Protein AF-A0A162BSU1-F1 (afdb_monomer_lite)

InterPro domains:
  IPR001678 SAM-dependent methyltransferase RsmB-F/NOP2-type domain [PS51686] (1-52)
  IPR029063 S-adenosyl-L-methionine-dependent methyltransferase superfamily [G3DSA:3.40.50.150] (1-52)
  IPR029063 S-adenosyl-L-methionine-dependent methyltransferase superfamily [SSF53335] (2-52)
  IPR049560 SAM-dependent methyltransferase RsmB-F/NOP2-type, catalytic core [PF01189] (2-52)

Foldseek 3Di:
DAEAEDQDPVVLVVVVVVCVVVVPDPYDYYHDDPVCVCVVDVPDPDDDDPDD

Structure (mmCIF, N/CA/C/O backbone):
data_AF-A0A162BSU1-F1
#
_entry.id   AF-A0A162BSU1-F1
#
loop_
_atom_site.group_PDB
_atom_site.id
_atom_site.type_symbol
_atom_site.label_atom_id
_atom_site.label_alt_id
_atom_site.label_comp_id
_atom_site.label_asym_id
_atom_site.label_entity_id
_atom_site.label_seq_id
_atom_site.pdbx_PDB_ins_code
_atom_site.Cartn_x
_atom_site.Cartn_y
_atom_site.Cartn_z
_atom_site.occupancy
_atom_site.B_iso_or_equiv
_atom_site.auth_seq_id
_atom_site.auth_comp_id
_atom_site.auth_asym_id
_atom_site.auth_atom_id
_atom_site.pdbx_PDB_model_num
ATOM 1 N N . MET A 1 1 ? -3.639 -9.073 9.788 1.00 87.56 1 MET A N 1
ATOM 2 C CA . MET A 1 1 ? -2.804 -7.931 9.365 1.00 87.56 1 MET A CA 1
ATOM 3 C C . MET A 1 1 ? -2.493 -8.118 7.892 1.00 87.56 1 MET A C 1
ATOM 5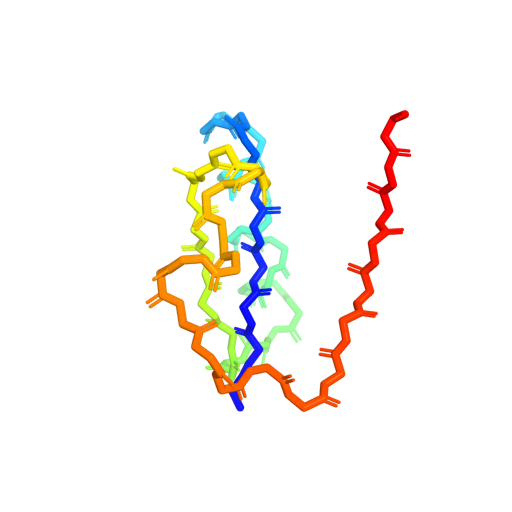 O O . MET A 1 1 ? -2.078 -9.212 7.526 1.00 87.56 1 MET A O 1
ATOM 9 N N . LEU A 1 2 ? -2.798 -7.129 7.057 1.00 93.00 2 LEU A N 1
ATOM 10 C CA . LEU A 1 2 ? -2.605 -7.178 5.608 1.00 93.00 2 LEU A CA 1
ATOM 11 C C . LEU A 1 2 ? -1.235 -6.597 5.250 1.00 93.00 2 LEU A C 1
ATOM 13 O O . LEU A 1 2 ? -0.856 -5.561 5.783 1.00 93.00 2 LEU A O 1
ATOM 17 N N . PHE A 1 3 ? -0.516 -7.236 4.334 1.00 93.94 3 PHE A N 1
ATOM 18 C CA . PHE A 1 3 ? 0.729 -6.707 3.783 1.00 93.94 3 PHE A CA 1
ATOM 19 C C . PHE A 1 3 ? 0.479 -6.304 2.333 1.00 93.94 3 PHE A C 1
ATOM 21 O O . PHE A 1 3 ? 0.170 -7.156 1.502 1.00 93.94 3 PHE A O 1
ATOM 28 N N . ALA A 1 4 ? 0.571 -5.008 2.046 1.00 95.31 4 ALA A N 1
ATOM 29 C CA . ALA A 1 4 ? 0.395 -4.442 0.716 1.00 95.31 4 ALA A CA 1
ATOM 30 C C . ALA A 1 4 ? 1.771 -4.052 0.161 1.00 95.31 4 ALA A C 1
ATOM 32 O O . ALA A 1 4 ? 2.346 -3.038 0.559 1.00 95.31 4 ALA A O 1
ATOM 33 N N . ASN A 1 5 ? 2.319 -4.889 -0.720 1.00 94.56 5 ASN A N 1
ATOM 34 C CA . ASN A 1 5 ? 3.620 -4.649 -1.336 1.00 94.56 5 ASN A CA 1
ATOM 35 C C . ASN A 1 5 ? 3.472 -3.946 -2.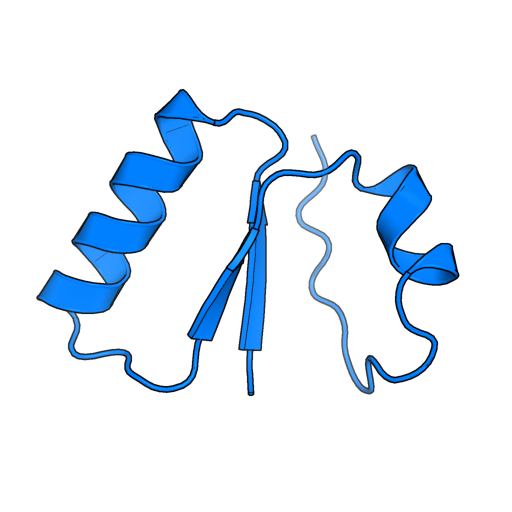685 1.00 94.56 5 ASN A C 1
ATOM 37 O O . ASN A 1 5 ? 2.734 -4.421 -3.544 1.00 94.56 5 ASN A O 1
ATOM 41 N N . ASP A 1 6 ? 4.248 -2.889 -2.897 1.00 94.81 6 ASP A N 1
ATOM 42 C CA . ASP A 1 6 ? 4.453 -2.291 -4.212 1.00 94.81 6 ASP A CA 1
ATOM 43 C C . ASP A 1 6 ? 5.962 -2.133 -4.452 1.00 94.81 6 ASP A C 1
ATOM 45 O O . ASP A 1 6 ? 6.658 -1.505 -3.661 1.00 94.81 6 ASP A O 1
ATOM 49 N N . ALA A 1 7 ? 6.495 -2.707 -5.534 1.00 93.81 7 ALA A N 1
ATOM 50 C CA . ALA A 1 7 ? 7.928 -2.623 -5.836 1.00 93.81 7 ALA A CA 1
ATOM 51 C C . ALA A 1 7 ? 8.398 -1.197 -6.195 1.00 93.81 7 ALA A C 1
ATOM 53 O O . ALA A 1 7 ? 9.596 -0.921 -6.153 1.00 93.81 7 ALA A O 1
ATOM 54 N N . ASN A 1 8 ? 7.479 -0.294 -6.557 1.00 94.44 8 ASN A N 1
ATOM 55 C CA . ASN A 1 8 ? 7.773 1.100 -6.854 1.00 94.44 8 ASN A CA 1
ATOM 56 C C . ASN A 1 8 ? 7.434 1.996 -5.639 1.00 94.44 8 ASN A C 1
ATOM 58 O O . ASN A 1 8 ? 6.258 2.146 -5.284 1.00 94.44 8 ASN A O 1
ATOM 62 N N . PRO A 1 9 ? 8.431 2.666 -5.034 1.00 94.31 9 PRO A N 1
ATOM 63 C CA . PRO A 1 9 ? 8.221 3.489 -3.846 1.00 94.31 9 PRO A CA 1
ATOM 64 C C . PRO A 1 9 ? 7.350 4.729 -4.087 1.00 94.31 9 PRO A C 1
ATOM 66 O O . PRO A 1 9 ? 6.681 5.191 -3.162 1.00 94.31 9 PRO A O 1
ATOM 69 N N . ASP A 1 10 ? 7.303 5.266 -5.308 1.00 95.38 10 ASP A N 1
ATOM 70 C CA . ASP A 1 10 ? 6.445 6.412 -5.615 1.00 95.38 10 ASP A CA 1
ATOM 71 C C . ASP A 1 10 ? 4.969 6.016 -5.683 1.00 95.38 10 ASP A C 1
ATOM 73 O O . ASP A 1 10 ? 4.115 6.750 -5.183 1.00 95.38 10 ASP A O 1
ATOM 77 N N . ARG A 1 11 ? 4.659 4.817 -6.194 1.00 94.88 11 ARG A N 1
ATOM 78 C CA . ARG A 1 11 ? 3.290 4.276 -6.163 1.00 94.88 11 ARG A CA 1
ATOM 79 C C . ARG A 1 11 ? 2.844 3.904 -4.753 1.00 94.88 11 ARG A C 1
ATOM 81 O O . ARG A 1 11 ? 1.689 4.139 -4.398 1.00 94.88 11 ARG A O 1
ATOM 88 N N . ALA A 1 12 ? 3.755 3.403 -3.919 1.00 96.00 12 ALA A N 1
ATOM 89 C CA . ALA A 1 12 ? 3.453 3.051 -2.532 1.00 96.00 12 ALA A CA 1
ATOM 90 C C . ALA A 1 12 ? 2.882 4.237 -1.724 1.00 96.00 12 ALA A C 1
ATOM 92 O O . ALA A 1 12 ? 1.994 4.043 -0.893 1.00 96.00 12 ALA A O 1
ATOM 93 N N . LYS A 1 13 ? 3.304 5.480 -2.011 1.00 96.12 13 LYS A N 1
ATOM 94 C CA . LYS A 1 13 ? 2.740 6.695 -1.385 1.00 96.12 13 LYS A CA 1
ATOM 95 C C . LYS A 1 13 ? 1.240 6.845 -1.662 1.00 96.12 13 LYS A C 1
ATOM 97 O O . LYS A 1 13 ? 0.477 7.196 -0.761 1.00 96.12 13 LYS A O 1
ATOM 102 N N . ALA A 1 14 ? 0.803 6.540 -2.885 1.00 97.00 14 ALA A N 1
ATOM 103 C CA . ALA A 1 14 ? -0.611 6.574 -3.251 1.00 97.00 14 ALA A CA 1
ATOM 104 C C . ALA A 1 14 ? -1.411 5.484 -2.521 1.00 97.00 14 ALA A C 1
ATOM 106 O O . ALA A 1 14 ? -2.535 5.737 -2.086 1.00 97.00 14 ALA A O 1
ATOM 107 N N . VAL A 1 15 ? -0.823 4.297 -2.324 1.00 96.50 15 VAL A N 1
ATOM 108 C CA . VAL A 1 15 ? -1.433 3.221 -1.524 1.00 96.50 15 VAL A CA 1
ATOM 109 C C . VAL A 1 15 ? -1.654 3.683 -0.084 1.00 96.50 15 VAL A C 1
ATOM 111 O O . VAL A 1 15 ? -2.772 3.570 0.413 1.00 96.50 15 VAL A O 1
ATOM 114 N N . VAL A 1 16 ? -0.644 4.281 0.560 1.00 97.12 16 VAL A N 1
ATOM 115 C CA . VAL A 1 16 ? -0.777 4.839 1.920 1.00 97.12 16 VAL A CA 1
ATOM 116 C C . VAL A 1 16 ? -1.910 5.867 1.985 1.00 97.12 16 VAL A C 1
ATOM 118 O O . VAL A 1 16 ? -2.803 5.745 2.823 1.00 97.12 16 VAL A O 1
ATOM 121 N N . GLY A 1 17 ? -1.928 6.841 1.069 1.00 97.56 17 GLY A N 1
ATOM 122 C CA . GLY A 1 17 ? -2.977 7.865 1.025 1.00 97.56 17 GLY A CA 1
ATOM 123 C C . GLY A 1 17 ? -4.383 7.280 0.849 1.00 97.56 17 GLY A C 1
ATOM 124 O O . GLY A 1 17 ? -5.324 7.710 1.516 1.00 97.56 17 GLY A O 1
ATOM 125 N N . ASN A 1 18 ? -4.530 6.257 0.004 1.00 97.69 18 ASN A N 1
ATOM 126 C CA . ASN A 1 18 ? -5.804 5.571 -0.196 1.00 97.69 18 ASN A CA 1
ATOM 127 C C . ASN A 1 18 ? -6.253 4.785 1.040 1.00 97.69 18 ASN A C 1
ATOM 129 O O . ASN A 1 18 ? -7.423 4.874 1.406 1.00 97.69 18 ASN A O 1
ATOM 133 N N . LEU A 1 19 ? -5.347 4.065 1.708 1.00 98.00 19 LEU A N 1
ATOM 134 C CA . LEU A 1 19 ? -5.669 3.339 2.940 1.00 98.00 19 LEU A CA 1
ATOM 135 C C . LEU A 1 19 ? -6.141 4.297 4.037 1.00 98.00 19 LEU A C 1
ATOM 137 O O . LEU A 1 19 ? -7.172 4.047 4.657 1.00 98.00 19 LEU A O 1
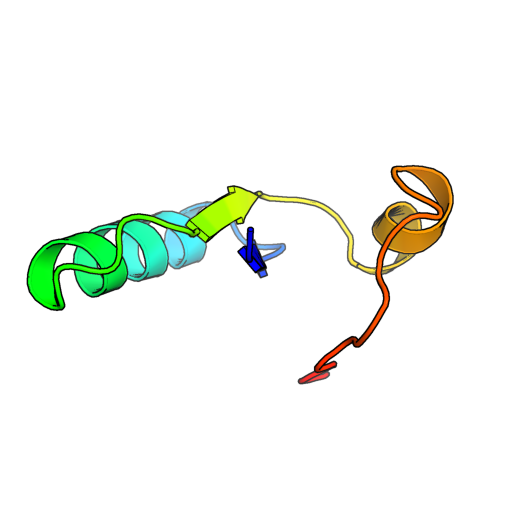ATOM 141 N N . HIS A 1 20 ? -5.453 5.429 4.210 1.00 97.38 20 HIS A N 1
ATOM 142 C CA . HIS A 1 20 ? -5.856 6.466 5.161 1.00 97.38 20 HIS A CA 1
ATOM 143 C C . HIS A 1 20 ? -7.231 7.050 4.813 1.00 97.38 20 HIS A C 1
ATOM 145 O O . HIS A 1 20 ? -8.101 7.128 5.677 1.00 97.38 20 HIS A O 1
ATOM 151 N N . ARG A 1 21 ? -7.457 7.414 3.543 1.00 98.31 21 ARG A N 1
ATOM 152 C CA . ARG A 1 21 ? -8.732 7.983 3.074 1.00 98.31 21 ARG A CA 1
ATOM 153 C C . ARG A 1 21 ? -9.915 7.027 3.257 1.00 98.31 21 ARG A C 1
ATOM 155 O O . ARG A 1 21 ? -11.032 7.486 3.465 1.00 98.31 21 ARG A O 1
ATOM 162 N N . LEU A 1 22 ? -9.672 5.720 3.173 1.00 98.06 22 LEU A N 1
ATOM 163 C CA . LEU A 1 22 ? -10.681 4.672 3.349 1.00 98.06 22 LEU A CA 1
ATOM 164 C C . LEU A 1 22 ? -10.778 4.150 4.794 1.00 98.06 22 LEU A C 1
ATOM 166 O O . LEU A 1 22 ? -11.583 3.261 5.058 1.00 98.06 22 LEU A O 1
ATOM 170 N N . GLY A 1 23 ? -9.976 4.673 5.728 1.00 97.38 23 GLY A N 1
ATOM 171 C CA . GLY A 1 23 ? -9.987 4.247 7.131 1.00 97.38 23 GLY A CA 1
ATOM 172 C C . GLY A 1 23 ? -9.441 2.834 7.369 1.00 97.38 23 GLY A C 1
ATOM 173 O O . GLY A 1 23 ? -9.774 2.205 8.373 1.00 97.38 23 GLY A O 1
ATOM 174 N N . VAL A 1 24 ? -8.611 2.308 6.464 1.00 97.81 24 VAL A N 1
ATOM 175 C CA . VAL A 1 24 ? -8.002 0.981 6.614 1.00 97.81 24 VAL A CA 1
ATOM 176 C C . VAL A 1 24 ? -6.803 1.072 7.553 1.00 97.81 24 VAL A C 1
ATOM 178 O O . VAL A 1 24 ? -5.767 1.633 7.207 1.00 97.81 24 VAL A O 1
ATOM 181 N N . THR A 1 25 ? -6.933 0.485 8.742 1.00 96.44 25 THR A N 1
ATOM 182 C CA . THR A 1 25 ? -5.924 0.567 9.815 1.00 96.44 25 THR A CA 1
ATOM 183 C C . THR A 1 25 ? -5.131 -0.722 10.027 1.00 96.44 25 THR A C 1
ATOM 185 O O . THR A 1 25 ? -4.132 -0.727 10.739 1.00 96.44 25 THR A O 1
ATOM 188 N N . ASN A 1 26 ? -5.545 -1.833 9.412 1.00 96.38 26 ASN A N 1
ATOM 189 C CA . ASN A 1 26 ? -4.958 -3.160 9.621 1.00 96.38 26 ASN A CA 1
ATOM 190 C C . ASN A 1 26 ? -4.001 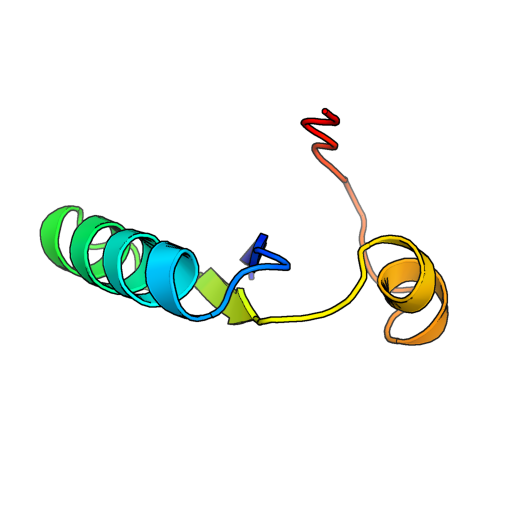-3.594 8.495 1.00 96.38 26 ASN A C 1
ATOM 192 O O . ASN A 1 26 ? -3.825 -4.800 8.277 1.00 96.38 26 ASN A O 1
ATOM 196 N N . ALA A 1 27 ? -3.392 -2.632 7.798 1.00 96.19 27 ALA A N 1
ATOM 197 C CA . ALA A 1 27 ? -2.509 -2.851 6.658 1.00 96.19 27 ALA A CA 1
ATOM 198 C C . ALA A 1 27 ? -1.110 -2.252 6.881 1.00 96.19 27 ALA A C 1
ATOM 200 O O . ALA A 1 27 ? -0.969 -1.163 7.431 1.00 96.19 27 ALA A O 1
ATOM 201 N N . VAL A 1 28 ? -0.083 -2.956 6.408 1.00 94.88 28 VAL A N 1
ATOM 202 C CA . VAL A 1 28 ? 1.306 -2.490 6.320 1.00 94.88 28 VAL A CA 1
ATOM 203 C C . VAL A 1 28 ? 1.654 -2.330 4.850 1.00 94.88 28 VAL A C 1
ATOM 205 O O . VAL A 1 28 ? 1.549 -3.292 4.088 1.00 94.88 28 VAL A O 1
ATOM 208 N N . VAL A 1 29 ? 2.080 -1.130 4.457 1.00 95.81 29 VAL A N 1
ATOM 209 C CA . VAL A 1 29 ? 2.592 -0.873 3.106 1.00 95.81 29 VAL A CA 1
ATOM 210 C C . VAL A 1 29 ? 4.097 -1.104 3.096 1.00 95.81 29 VAL A C 1
ATOM 212 O O . VAL A 1 29 ? 4.809 -0.615 3.971 1.00 95.81 29 VAL A O 1
ATOM 215 N N . MET A 1 30 ? 4.580 -1.860 2.117 1.00 94.75 30 MET A N 1
ATOM 216 C CA . MET A 1 30 ? 5.982 -2.256 2.003 1.00 94.75 30 MET A CA 1
ATOM 217 C C . MET A 1 30 ? 6.474 -2.129 0.560 1.00 94.75 30 MET A C 1
ATOM 219 O O . MET A 1 30 ? 5.676 -2.159 -0.375 1.00 94.75 30 MET A O 1
ATOM 223 N N . THR A 1 31 ? 7.787 -1.959 0.389 1.00 95.31 31 THR A N 1
ATOM 224 C CA . THR A 1 31 ? 8.413 -1.737 -0.922 1.00 95.31 31 THR A CA 1
ATOM 225 C C . THR A 1 31 ? 9.569 -2.703 -1.147 1.00 95.31 31 THR A C 1
ATOM 227 O O . THR A 1 31 ? 10.718 -2.431 -0.810 1.00 95.31 31 THR A O 1
ATOM 230 N N . TYR A 1 32 ? 9.253 -3.875 -1.693 1.00 93.62 32 TYR A N 1
ATOM 231 C CA . TYR A 1 32 ? 10.223 -4.931 -1.974 1.00 93.62 32 TYR A CA 1
ATOM 232 C C . TYR A 1 32 ? 9.968 -5.596 -3.331 1.00 93.62 32 TYR A C 1
ATOM 234 O O . TYR A 1 32 ? 8.850 -5.580 -3.854 1.00 93.62 32 TYR A O 1
ATOM 242 N N . ASP A 1 33 ? 11.000 -6.248 -3.878 1.00 92.06 33 ASP A N 1
ATOM 243 C CA . ASP A 1 33 ? 10.832 -7.189 -4.990 1.00 92.06 33 ASP A CA 1
ATOM 244 C C . ASP A 1 33 ? 9.912 -8.343 -4.545 1.00 92.06 33 ASP A C 1
ATOM 246 O O . ASP A 1 33 ? 10.160 -9.009 -3.537 1.00 92.06 33 ASP A O 1
ATOM 250 N N . GLY A 1 34 ? 8.852 -8.614 -5.311 1.00 89.44 34 GLY A N 1
ATOM 251 C CA . GLY A 1 34 ? 7.921 -9.710 -5.038 1.00 89.44 34 GLY A CA 1
ATOM 252 C C . GLY A 1 34 ? 8.616 -11.067 -4.860 1.00 89.44 34 GLY A C 1
ATOM 253 O O . GLY A 1 34 ? 8.179 -11.889 -4.054 1.00 89.44 34 GLY A O 1
ATOM 254 N N . LYS A 1 35 ? 9.755 -11.281 -5.532 1.00 90.19 35 LYS A N 1
ATOM 255 C CA . LYS A 1 35 ? 10.554 -12.515 -5.447 1.00 90.19 35 LYS A CA 1
ATOM 256 C C . LYS A 1 35 ? 11.206 -12.726 -4.080 1.00 90.19 35 LYS A C 1
ATOM 258 O O . LYS A 1 35 ? 11.542 -13.862 -3.741 1.00 90.19 35 LYS A O 1
ATOM 263 N N . VAL A 1 36 ? 11.408 -11.665 -3.292 1.00 91.31 36 VAL A N 1
ATOM 264 C CA . VAL A 1 36 ? 12.004 -11.778 -1.951 1.00 91.31 36 VAL A CA 1
ATOM 265 C C . VAL A 1 36 ? 10.964 -11.999 -0.852 1.00 91.31 36 VAL A C 1
ATOM 267 O O . VAL A 1 36 ? 11.322 -12.484 0.221 1.00 91.31 36 VAL A O 1
ATOM 270 N N . LEU A 1 37 ? 9.679 -11.737 -1.118 1.00 89.62 37 LEU A N 1
ATOM 271 C CA . LEU A 1 37 ? 8.601 -11.863 -0.127 1.00 89.62 37 LEU A CA 1
ATOM 272 C C . LEU A 1 37 ? 8.493 -13.265 0.501 1.00 89.62 37 LEU A C 1
ATOM 274 O O . LEU A 1 37 ? 8.434 -13.340 1.731 1.00 89.62 37 LEU A O 1
ATOM 278 N N . PRO A 1 38 ? 8.566 -14.384 -0.256 1.00 88.00 38 PRO A N 1
ATOM 279 C CA . PRO A 1 38 ? 8.480 -15.724 0.336 1.00 88.00 38 PRO A CA 1
ATOM 280 C C . PRO A 1 38 ? 9.637 -16.048 1.292 1.00 88.00 38 PRO A C 1
ATOM 282 O O . PRO A 1 38 ? 9.508 -16.908 2.162 1.00 88.00 38 PRO A O 1
ATOM 285 N N . LYS A 1 39 ? 10.784 -15.374 1.126 1.00 86.31 39 LYS A N 1
ATOM 286 C CA . LYS A 1 39 ? 11.953 -15.531 2.005 1.00 86.31 39 LYS A CA 1
ATOM 287 C C . LYS A 1 39 ? 11.831 -14.682 3.267 1.00 86.31 39 LYS A C 1
ATOM 289 O O . LYS A 1 39 ? 12.377 -15.059 4.297 1.00 86.31 39 LYS A O 1
ATOM 294 N N . MET A 1 40 ? 11.137 -13.550 3.175 1.00 81.38 40 MET A N 1
ATOM 295 C CA . MET A 1 40 ? 11.014 -12.573 4.255 1.00 81.38 40 MET A CA 1
ATOM 296 C C . MET A 1 40 ? 9.993 -13.004 5.315 1.00 81.38 40 MET A C 1
ATOM 298 O O . MET A 1 40 ? 10.171 -12.713 6.494 1.00 81.38 40 MET A O 1
ATO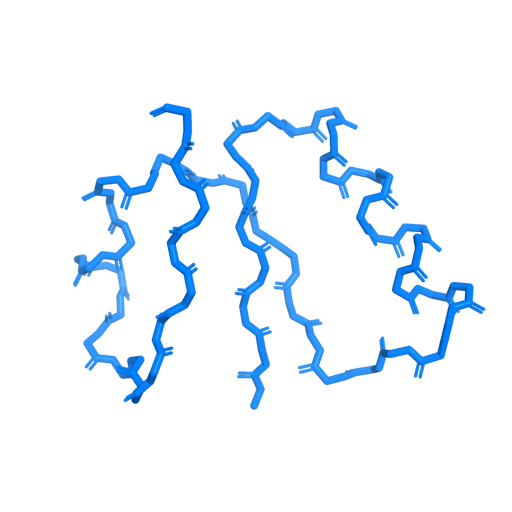M 302 N N . SER A 1 41 ? 8.949 -13.738 4.920 1.00 73.12 41 SER A N 1
ATOM 303 C CA . SER A 1 41 ? 7.994 -14.328 5.858 1.00 73.12 41 SER A CA 1
ATOM 304 C C . SER A 1 41 ? 7.388 -15.618 5.306 1.00 73.12 41 SER A C 1
ATOM 306 O O . SER A 1 41 ? 6.864 -15.652 4.196 1.00 73.12 41 SER A O 1
ATOM 308 N N . ARG A 1 42 ? 7.409 -16.684 6.118 1.00 66.88 42 ARG A N 1
ATOM 309 C CA . ARG A 1 42 ? 6.691 -17.946 5.848 1.00 66.88 42 ARG A CA 1
ATOM 310 C C . ARG A 1 42 ? 5.229 -17.919 6.326 1.00 66.88 42 ARG A C 1
ATOM 312 O O . ARG A 1 42 ? 4.550 -18.936 6.255 1.00 66.88 42 ARG A O 1
ATOM 319 N N . GLY A 1 43 ? 4.754 -16.784 6.847 1.00 78.75 43 GLY A N 1
ATOM 320 C CA . GLY A 1 43 ? 3.484 -16.668 7.572 1.00 78.75 43 GLY A CA 1
ATOM 321 C C . GLY A 1 43 ? 2.280 -16.187 6.757 1.00 78.75 43 GLY A C 1
ATOM 322 O O . GLY A 1 43 ? 1.242 -15.899 7.347 1.00 78.75 43 GLY A O 1
ATOM 323 N N . TYR A 1 44 ? 2.382 -16.054 5.432 1.00 85.88 44 TYR A N 1
ATOM 324 C CA . TYR A 1 44 ? 1.243 -15.629 4.613 1.00 85.88 44 TYR A CA 1
ATOM 325 C C . TYR A 1 44 ? 0.241 -16.779 4.442 1.00 85.88 44 TYR A C 1
ATOM 327 O O . TYR A 1 44 ? 0.511 -17.745 3.735 1.00 85.88 44 TYR A O 1
ATOM 335 N N . ASN A 1 45 ? -0.935 -16.681 5.069 1.00 89.31 45 ASN A N 1
ATOM 336 C CA . ASN A 1 45 ? -1.974 -17.712 4.943 1.00 89.31 45 ASN A CA 1
ATOM 337 C C . ASN A 1 45 ? -2.694 -17.676 3.589 1.00 89.31 45 ASN A C 1
ATOM 339 O O . ASN A 1 45 ? -3.198 -18.697 3.127 1.00 89.31 45 ASN A O 1
ATOM 343 N N . ARG A 1 46 ? -2.799 -16.487 2.986 1.00 91.75 46 ARG A N 1
ATOM 344 C CA . ARG A 1 46 ? -3.418 -16.242 1.679 1.00 91.75 46 ARG A CA 1
ATOM 345 C C . ARG A 1 46 ? -2.664 -15.119 0.985 1.00 91.75 46 ARG A C 1
ATOM 347 O O . ARG A 1 46 ? -2.237 -14.173 1.644 1.00 91.75 46 ARG A O 1
ATOM 354 N N . VAL A 1 47 ? -2.518 -15.233 -0.330 1.00 91.44 47 VAL A N 1
ATOM 355 C CA . VAL A 1 47 ? -1.789 -14.269 -1.156 1.00 91.44 47 VAL A CA 1
ATOM 356 C C . VAL A 1 47 ? -2.657 -13.905 -2.351 1.00 91.44 47 VAL A C 1
ATOM 358 O O . VAL A 1 47 ? -3.164 -14.790 -3.036 1.00 91.44 47 VAL A O 1
ATOM 361 N N . LEU A 1 48 ? -2.818 -12.605 -2.583 1.00 94.31 48 LEU A N 1
ATOM 362 C CA . LEU A 1 48 ? -3.293 -12.074 -3.852 1.00 94.31 48 LEU A CA 1
ATOM 363 C C . LEU A 1 48 ? -2.060 -11.614 -4.627 1.00 94.31 48 LEU A C 1
ATOM 365 O O . LEU A 1 48 ? -1.352 -10.716 -4.173 1.00 94.31 48 LEU A O 1
ATOM 369 N N . LEU A 1 49 ? -1.785 -12.267 -5.753 1.00 92.31 49 LEU A N 1
ATOM 370 C CA . LEU A 1 49 ? -0.717 -11.879 -6.664 1.00 92.31 49 LEU A CA 1
ATOM 371 C C . LEU A 1 49 ? -1.356 -11.259 -7.901 1.00 92.31 49 LEU A C 1
ATOM 373 O O . LEU A 1 49 ? -1.877 -11.978 -8.749 1.00 92.31 49 LEU A O 1
ATOM 377 N N . ASP A 1 50 ? -1.312 -9.933 -7.965 1.00 88.50 50 ASP A N 1
ATOM 378 C CA . ASP A 1 50 ? -1.657 -9.172 -9.160 1.00 88.50 50 ASP A CA 1
ATOM 379 C C . ASP A 1 50 ? -0.354 -8.880 -9.904 1.00 88.50 50 ASP A C 1
ATOM 381 O O . ASP A 1 50 ? 0.408 -7.977 -9.548 1.00 88.50 50 ASP A O 1
ATOM 385 N N . ALA A 1 51 ? -0.001 -9.783 -10.814 1.00 76.06 51 ALA A N 1
ATOM 386 C CA . ALA A 1 51 ? 1.249 -9.692 -11.548 1.00 76.06 51 ALA A CA 1
ATOM 387 C C . ALA A 1 51 ? 1.113 -8.669 -12.689 1.00 76.06 51 ALA A C 1
ATOM 389 O O . ALA A 1 51 ? 0.058 -8.624 -13.323 1.00 76.06 51 ALA A O 1
ATOM 390 N N . PRO A 1 52 ? 2.159 -7.891 -13.014 1.00 59.19 52 PRO A N 1
A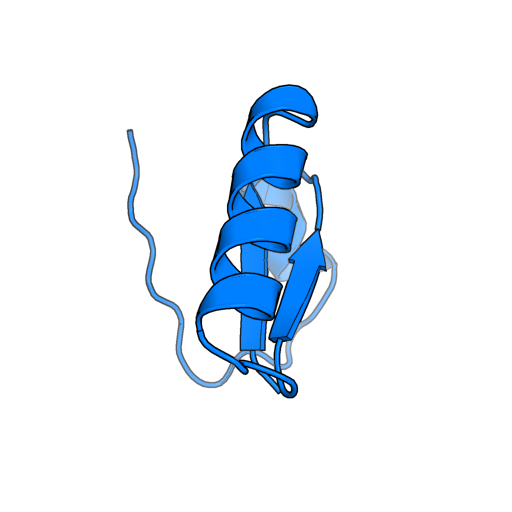TOM 391 C CA . PRO A 1 52 ? 2.386 -7.572 -14.415 1.00 59.19 52 PRO A CA 1
ATOM 392 C C . PRO A 1 52 ? 2.685 -8.852 -15.212 1.00 59.19 52 PRO A C 1
ATOM 394 O O . PRO A 1 52 ? 3.386 -9.744 -14.672 1.00 59.19 52 PRO A O 1
#

Secondary structure (DSSP, 8-state):
-EEEE-SSHHHHHHHHHHHHHTT--SEEEE---GGGHHHH-S--SS------

Radius of gyration: 11.37 Å; chains: 1; bounding box: 23×26×24 Å

Sequence (52 aa):
MLFANDANPDRAKAVVGNLHRLGVTNAVVMTYDGKVLPKMSRGYNRVLLDAP

pLDDT: mean 91.46, std 7.94, range [59.19, 98.31]

Organism: NCBI:txid35525